Protein AF-A0A7X2MZM6-F1 (afdb_monomer_lite)

Secondary structure (DSSP, 8-state):
-TTTTTT-EEEEEEEESSS-HHHHHHHHHHHHHHTT-EEEEEEEEE--SS--HHHHHHHHHHHHHHHHHHHHHHHTT---THHHHHHHHIIIIIIHHHHHHTTTT-HHHHHHHHTT-

Foldseek 3Di:
DQAQQALPEDEAEFEEADDCLVVVQVVVVVSCLRNNYHYLYYHRYHDYPDDDPVNVVVSVVVVVVSVVSSVCCVVVVDDPPVSVVSSCCCVVVNVVVVCVVVCVVNVVVVVVVVVVD

pLDDT: mean 87.57, std 8.3, range [53.53, 97.19]

Structure (mmCIF, N/CA/C/O backbone):
data_AF-A0A7X2MZM6-F1
#
_entry.id   AF-A0A7X2MZM6-F1
#
loop_
_atom_site.group_PDB
_atom_site.id
_atom_site.type_symbol
_atom_site.label_atom_id
_atom_site.label_alt_id
_atom_site.label_comp_id
_atom_site.label_asym_id
_atom_site.label_entity_id
_atom_site.label_seq_id
_atom_site.pdbx_PDB_ins_code
_atom_site.Cartn_x
_atom_site.Cartn_y
_atom_site.Cartn_z
_atom_site.occupancy
_atom_site.B_iso_or_equiv
_atom_site.auth_seq_id
_atom_site.auth_comp_id
_atom_site.auth_asym_id
_atom_site.auth_atom_id
_atom_site.pdbx_PDB_model_num
ATOM 1 N N . MET A 1 1 ? -9.364 -10.502 -12.478 1.00 55.59 1 MET A N 1
ATOM 2 C CA . MET A 1 1 ? -8.192 -10.369 -11.585 1.00 55.59 1 MET A CA 1
ATOM 3 C C . MET A 1 1 ? -7.805 -8.923 -11.264 1.00 55.59 1 MET A C 1
ATOM 5 O O . MET A 1 1 ? -7.267 -8.690 -10.197 1.00 55.59 1 MET A O 1
ATOM 9 N N . GLU A 1 2 ? -8.112 -7.924 -12.091 1.00 60.94 2 GLU A N 1
ATOM 10 C CA . GLU A 1 2 ? -7.493 -6.590 -11.940 1.00 60.94 2 GLU A CA 1
ATOM 11 C C . GLU A 1 2 ? -8.056 -5.681 -10.834 1.00 60.94 2 GLU A C 1
ATOM 13 O O . GLU A 1 2 ? -7.590 -4.566 -10.681 1.00 60.94 2 GLU A O 1
ATOM 18 N N . GLN A 1 3 ? -9.025 -6.125 -10.027 1.00 76.56 3 GLN A N 1
ATOM 19 C CA . GLN A 1 3 ? -9.553 -5.335 -8.901 1.00 76.56 3 GLN A CA 1
ATOM 20 C C . GLN A 1 3 ? -9.770 -6.169 -7.625 1.00 76.56 3 GLN A C 1
ATOM 22 O O . GLN A 1 3 ? -10.775 -6.020 -6.930 1.00 76.56 3 GLN A O 1
ATOM 27 N N . LEU A 1 4 ? -8.852 -7.094 -7.318 1.00 85.81 4 LEU A N 1
ATOM 28 C CA . LEU A 1 4 ? -8.961 -7.987 -6.149 1.00 85.81 4 LEU A CA 1
ATOM 29 C C . LEU A 1 4 ? -8.987 -7.251 -4.798 1.00 85.81 4 LEU A C 1
ATOM 31 O O . LEU A 1 4 ? -9.486 -7.792 -3.809 1.00 85.81 4 LEU A O 1
ATOM 35 N N . LEU A 1 5 ? -8.474 -6.022 -4.750 1.00 90.81 5 LEU A N 1
ATOM 36 C CA . LEU A 1 5 ? -8.433 -5.195 -3.547 1.00 90.81 5 LEU A CA 1
ATOM 37 C C . LEU A 1 5 ? -9.513 -4.108 -3.538 1.00 90.81 5 LEU A C 1
ATOM 39 O O . LEU A 1 5 ? -9.462 -3.218 -2.693 1.00 90.81 5 LEU A O 1
ATOM 43 N N . ARG A 1 6 ? -10.507 -4.166 -4.437 1.00 87.94 6 ARG A N 1
ATOM 44 C CA . ARG A 1 6 ? -11.583 -3.168 -4.490 1.00 87.94 6 ARG A CA 1
ATOM 45 C C . ARG A 1 6 ? -12.254 -2.997 -3.128 1.00 87.94 6 ARG A C 1
ATOM 47 O O . ARG A 1 6 ? -12.827 -3.938 -2.589 1.00 87.94 6 ARG A O 1
ATOM 54 N N . GLY A 1 7 ? -12.199 -1.775 -2.600 1.00 86.75 7 GLY A N 1
ATOM 55 C CA . GLY A 1 7 ? -12.813 -1.417 -1.317 1.00 86.75 7 GLY A CA 1
ATOM 56 C C . GLY A 1 7 ? -12.052 -1.904 -0.080 1.00 86.75 7 GLY A C 1
ATOM 57 O O . GLY A 1 7 ? -12.493 -1.633 1.033 1.00 86.75 7 GLY A O 1
ATOM 58 N N . LYS A 1 8 ? -10.914 -2.589 -0.249 1.00 93.19 8 LYS A N 1
ATOM 59 C CA . LYS A 1 8 ? -10.032 -2.975 0.857 1.00 93.19 8 LYS A CA 1
ATOM 60 C C . LYS A 1 8 ? -9.075 -1.833 1.174 1.00 93.19 8 LYS A C 1
ATOM 62 O O . LYS A 1 8 ? -8.536 -1.213 0.259 1.00 93.19 8 LYS A O 1
ATOM 67 N N . TYR A 1 9 ? -8.848 -1.580 2.457 1.00 95.69 9 TYR A N 1
ATOM 68 C CA . TYR A 1 9 ? -7.879 -0.590 2.916 1.00 95.69 9 TYR A CA 1
ATOM 69 C C . TYR A 1 9 ? -6.471 -1.188 2.941 1.00 95.69 9 TYR A C 1
ATOM 71 O O . TYR A 1 9 ? -6.301 -2.367 3.251 1.00 95.69 9 TYR A O 1
ATOM 79 N N . ALA A 1 10 ? -5.465 -0.386 2.602 1.00 96.12 10 ALA A N 1
ATOM 80 C CA . ALA A 1 10 ? -4.077 -0.819 2.531 1.00 96.12 10 ALA A CA 1
ATOM 81 C C . ALA A 1 10 ? -3.110 0.264 3.024 1.00 96.12 10 ALA A C 1
ATOM 83 O O . ALA A 1 10 ? -3.325 1.460 2.816 1.00 96.12 10 ALA A O 1
ATOM 84 N N . ILE A 1 11 ? -2.000 -0.171 3.616 1.00 96.75 11 ILE A N 1
ATOM 85 C CA . ILE A 1 11 ? -0.798 0.640 3.824 1.00 96.75 11 ILE A CA 1
ATOM 86 C C . ILE A 1 11 ? 0.309 0.031 2.969 1.00 96.75 11 ILE A C 1
ATOM 88 O O . ILE A 1 11 ? 0.492 -1.184 2.957 1.00 96.75 11 ILE A O 1
ATOM 92 N N . SER A 1 12 ? 1.072 0.870 2.275 1.00 96.44 12 SER A N 1
ATOM 93 C CA . SER A 1 12 ? 2.291 0.437 1.590 1.00 96.44 12 SER A CA 1
ATOM 94 C C . SER A 1 12 ? 3.506 0.647 2.494 1.00 96.44 12 SER A C 1
ATOM 96 O O . SER A 1 12 ? 3.681 1.750 3.020 1.00 96.44 12 SER A O 1
ATOM 98 N N . VAL A 1 13 ? 4.387 -0.340 2.611 1.00 96.00 13 VAL A N 1
ATOM 99 C CA . VAL A 1 13 ? 5.642 -0.209 3.363 1.00 96.00 13 VAL A CA 1
ATOM 100 C C . VAL A 1 13 ? 6.810 -0.478 2.423 1.00 96.00 13 VAL A C 1
ATOM 102 O O . VAL A 1 13 ? 6.841 -1.506 1.756 1.00 96.00 13 VAL A O 1
ATOM 105 N N . ALA A 1 14 ? 7.757 0.455 2.360 1.00 94.69 14 ALA A N 1
ATOM 106 C CA . ALA A 1 14 ? 8.984 0.329 1.587 1.00 94.69 14 ALA A CA 1
ATOM 107 C C . ALA A 1 14 ? 10.187 0.575 2.499 1.00 94.69 14 ALA A C 1
ATOM 109 O O . ALA A 1 14 ? 10.389 1.685 2.999 1.00 94.69 14 ALA A O 1
ATOM 110 N N . THR A 1 15 ? 10.986 -0.465 2.709 1.00 93.00 15 THR A N 1
ATOM 111 C CA . THR A 1 15 ? 12.282 -0.374 3.380 1.00 93.00 15 THR A CA 1
ATOM 112 C C . THR A 1 15 ? 13.395 -0.366 2.338 1.00 93.00 15 THR A C 1
ATOM 114 O O . THR A 1 15 ? 13.270 -0.975 1.277 1.00 93.00 15 THR A O 1
ATOM 117 N N . TYR A 1 16 ? 14.468 0.373 2.599 1.00 91.00 16 TYR A N 1
ATOM 118 C CA . TYR A 1 16 ? 15.600 0.471 1.678 1.00 91.00 16 TYR A CA 1
ATOM 119 C C . TYR A 1 16 ? 16.878 0.829 2.430 1.00 91.0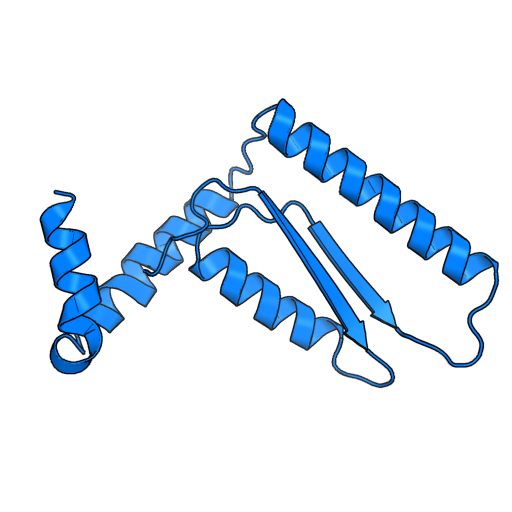0 16 TYR A C 1
ATOM 121 O O . TYR A 1 16 ? 16.822 1.482 3.466 1.00 91.00 16 TYR A O 1
ATOM 129 N N . GLU A 1 17 ? 18.032 0.427 1.910 1.00 86.06 17 GLU A N 1
ATOM 130 C CA . GLU A 1 17 ? 19.330 0.710 2.543 1.00 86.06 17 GLU A CA 1
ATOM 131 C C . GLU A 1 17 ? 19.971 1.972 1.939 1.00 86.06 17 GLU A C 1
ATOM 133 O O . GLU A 1 17 ? 20.349 2.917 2.642 1.00 86.06 17 GLU A O 1
ATOM 138 N N . ASN A 1 18 ? 19.976 2.045 0.605 1.00 83.25 18 ASN A N 1
ATOM 139 C CA . ASN A 1 18 ? 20.664 3.091 -0.150 1.00 83.25 18 ASN A CA 1
ATOM 140 C C . ASN A 1 18 ? 19.689 4.116 -0.748 1.00 83.25 18 ASN A C 1
ATOM 142 O O . ASN A 1 18 ? 19.184 4.987 -0.036 1.00 83.25 18 ASN A O 1
ATOM 146 N N . HIS A 1 19 ? 19.416 4.026 -2.051 1.00 84.56 19 HIS A N 1
ATOM 147 C CA . HIS A 1 19 ? 18.514 4.915 -2.782 1.00 84.56 19 HIS A CA 1
ATOM 148 C C . HIS A 1 19 ? 17.258 4.169 -3.268 1.00 84.56 19 HIS A C 1
ATOM 150 O O . HIS A 1 19 ? 17.166 2.951 -3.156 1.00 84.56 19 HIS A O 1
ATOM 156 N N . GLY A 1 20 ? 16.268 4.903 -3.785 1.00 87.56 20 GLY A N 1
ATOM 157 C CA . GLY A 1 20 ? 15.112 4.319 -4.473 1.00 87.56 20 GLY A CA 1
ATOM 158 C C . GLY A 1 20 ? 13.896 3.998 -3.601 1.00 87.56 20 GLY A C 1
ATOM 159 O O . GLY A 1 20 ? 12.839 3.697 -4.145 1.00 87.56 20 GLY A O 1
ATOM 160 N N . GLY A 1 21 ? 13.960 4.147 -2.272 1.00 91.12 21 GLY A N 1
ATOM 161 C CA . GLY A 1 21 ? 12.820 3.842 -1.389 1.00 91.12 21 GLY A CA 1
ATOM 162 C C . GLY A 1 21 ? 11.518 4.564 -1.760 1.00 91.12 21 GLY A C 1
ATOM 163 O O . GLY A 1 21 ? 10.433 3.983 -1.709 1.00 91.12 21 GLY A O 1
ATOM 164 N N . ARG A 1 22 ? 11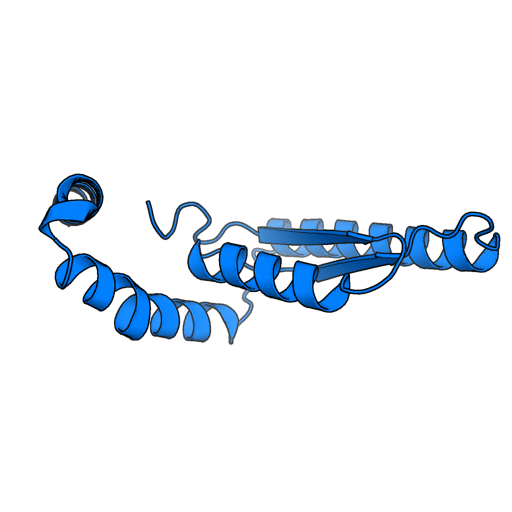.617 5.825 -2.205 1.00 92.19 22 ARG A N 1
ATOM 165 C CA . ARG A 1 22 ? 10.459 6.602 -2.672 1.00 92.19 22 ARG A CA 1
ATOM 166 C C . ARG A 1 22 ? 9.896 6.067 -3.989 1.00 92.19 22 ARG A C 1
ATOM 168 O O . ARG A 1 22 ? 8.677 6.044 -4.142 1.00 92.19 22 ARG A O 1
ATOM 175 N N . ASP A 1 23 ? 10.739 5.647 -4.923 1.00 94.12 23 ASP A N 1
ATOM 176 C CA . ASP A 1 23 ? 10.278 5.133 -6.214 1.00 94.12 23 ASP A CA 1
ATOM 177 C C . ASP A 1 23 ? 9.691 3.728 -6.080 1.00 94.12 23 ASP A C 1
ATOM 179 O O . ASP A 1 23 ? 8.608 3.477 -6.610 1.00 94.12 23 ASP A O 1
ATOM 183 N N . SER A 1 24 ? 10.284 2.874 -5.242 1.00 93.81 24 SER A N 1
ATOM 184 C CA . SER A 1 24 ? 9.695 1.591 -4.845 1.00 93.81 24 SER A CA 1
ATOM 185 C C . SER A 1 24 ? 8.308 1.777 -4.228 1.00 93.81 24 SER A C 1
ATOM 187 O O . SER A 1 24 ? 7.347 1.125 -4.637 1.00 93.81 24 SER A O 1
ATOM 189 N N . ALA A 1 25 ? 8.156 2.733 -3.304 1.00 95.69 25 ALA A N 1
ATOM 190 C CA . ALA A 1 25 ? 6.857 3.046 -2.713 1.00 95.69 25 ALA A CA 1
ATOM 191 C C . ALA A 1 25 ? 5.845 3.576 -3.742 1.00 95.69 25 ALA A C 1
ATOM 193 O O . ALA A 1 25 ? 4.666 3.228 -3.679 1.00 95.69 25 ALA A O 1
ATOM 194 N N . LYS A 1 26 ? 6.276 4.383 -4.723 1.00 95.06 26 LYS A N 1
ATOM 195 C CA . LYS A 1 26 ? 5.401 4.830 -5.821 1.00 95.06 26 LYS A CA 1
ATOM 196 C C . LYS A 1 26 ? 4.922 3.656 -6.672 1.00 95.06 26 LYS A C 1
ATOM 198 O O . LYS A 1 26 ? 3.737 3.609 -6.998 1.00 95.06 26 LYS A O 1
ATOM 203 N N . ILE A 1 27 ? 5.815 2.735 -7.038 1.00 95.12 27 ILE A N 1
ATOM 204 C CA . ILE A 1 27 ? 5.465 1.543 -7.822 1.00 95.12 27 ILE A CA 1
ATOM 205 C C . ILE A 1 27 ? 4.473 0.685 -7.034 1.00 95.12 27 ILE A C 1
ATOM 207 O O . ILE A 1 27 ? 3.415 0.340 -7.558 1.00 95.12 27 ILE A O 1
ATOM 211 N N . LEU A 1 28 ? 4.742 0.437 -5.752 1.00 95.69 28 LEU A N 1
ATOM 212 C CA . LEU A 1 28 ? 3.840 -0.315 -4.882 1.00 95.69 28 LEU A CA 1
ATOM 213 C C . LEU A 1 28 ? 2.460 0.354 -4.767 1.00 95.69 28 LEU A C 1
ATOM 215 O O . LEU A 1 28 ? 1.432 -0.299 -4.932 1.00 95.69 28 LEU A O 1
ATOM 219 N N . ASN A 1 29 ? 2.418 1.675 -4.586 1.00 95.25 29 ASN A N 1
ATOM 220 C CA . ASN A 1 29 ? 1.168 2.434 -4.560 1.00 95.25 29 ASN A CA 1
ATOM 221 C C . ASN A 1 29 ? 0.409 2.378 -5.891 1.00 95.25 29 ASN A C 1
ATOM 223 O O . ASN A 1 29 ? -0.825 2.371 -5.892 1.00 95.25 29 ASN A O 1
ATOM 227 N N . ARG A 1 30 ? 1.115 2.337 -7.029 1.00 92.31 30 ARG A N 1
ATOM 228 C CA . ARG A 1 30 ? 0.489 2.116 -8.339 1.00 92.31 30 ARG A CA 1
ATOM 229 C C . ARG A 1 30 ? -0.137 0.730 -8.399 1.00 92.31 30 ARG A C 1
ATOM 231 O O . ARG A 1 30 ? -1.314 0.654 -8.721 1.00 92.31 30 ARG A O 1
ATOM 238 N N . LEU A 1 31 ? 0.577 -0.327 -8.009 1.00 92.06 31 LEU A N 1
ATOM 239 C CA . LEU A 1 31 ? 0.044 -1.697 -7.985 1.00 92.06 31 LEU A CA 1
ATOM 240 C C . LEU A 1 31 ? -1.201 -1.824 -7.094 1.00 92.06 31 LEU A C 1
ATOM 242 O O . LEU A 1 31 ? -2.212 -2.390 -7.517 1.00 92.06 31 LEU A O 1
ATOM 246 N N . LEU A 1 32 ? -1.166 -1.232 -5.896 1.00 93.50 32 LEU A N 1
ATOM 247 C CA . LEU A 1 32 ? -2.312 -1.179 -4.984 1.00 93.50 32 LEU A CA 1
ATOM 248 C C . LEU A 1 32 ? -3.501 -0.432 -5.605 1.00 93.50 32 LEU A C 1
ATOM 250 O O . LEU A 1 32 ? -4.623 -0.938 -5.585 1.00 93.50 32 LEU A O 1
ATOM 254 N N . SER A 1 33 ? -3.250 0.732 -6.215 1.00 90.38 33 SER A N 1
ATOM 255 C CA . SER A 1 33 ? -4.287 1.522 -6.897 1.00 90.38 33 SER A CA 1
ATOM 256 C C . SER A 1 33 ? -4.880 0.770 -8.093 1.00 90.38 33 SER A C 1
ATOM 258 O O . SER A 1 33 ? -6.093 0.769 -8.284 1.00 90.38 33 SER A O 1
ATOM 260 N N . HIS A 1 34 ? -4.039 0.120 -8.905 1.00 88.75 34 HIS A N 1
ATOM 261 C CA . HIS A 1 34 ? -4.474 -0.681 -10.050 1.00 88.75 34 HIS A CA 1
ATOM 262 C C . HIS A 1 34 ? -5.355 -1.841 -9.596 1.00 88.75 34 HIS A C 1
ATOM 264 O O . HIS A 1 34 ? -6.400 -2.061 -10.193 1.00 88.75 34 HIS A O 1
ATOM 270 N N . SER A 1 35 ? -5.008 -2.471 -8.471 1.00 89.19 35 SER A N 1
ATOM 271 C CA . SER A 1 35 ? -5.788 -3.539 -7.836 1.00 89.19 35 SER A CA 1
ATOM 272 C C . SER A 1 35 ? -7.063 -3.053 -7.123 1.00 89.19 35 SER A C 1
ATOM 274 O O . SER A 1 35 ? -7.822 -3.878 -6.609 1.00 89.19 35 SER A O 1
ATOM 276 N N . GLY A 1 36 ? -7.318 -1.740 -7.069 1.00 88.88 36 GLY A N 1
ATOM 277 C CA . GLY A 1 36 ? -8.517 -1.131 -6.482 1.00 88.88 36 GLY A CA 1
ATOM 278 C C . GLY A 1 36 ? -8.466 -0.859 -4.972 1.00 88.88 36 GLY A C 1
ATOM 279 O O . GLY A 1 36 ? -9.510 -0.552 -4.389 1.00 88.88 36 GLY A O 1
ATOM 280 N N . ALA A 1 37 ? -7.295 -0.970 -4.340 1.00 93.88 37 ALA A N 1
ATOM 281 C CA . ALA A 1 37 ? -7.126 -0.752 -2.904 1.00 93.88 37 ALA A CA 1
ATOM 282 C C . ALA A 1 37 ? -7.292 0.722 -2.513 1.00 93.88 37 ALA A C 1
ATOM 284 O O . ALA A 1 37 ? -6.817 1.618 -3.205 1.00 93.88 37 ALA A O 1
ATOM 285 N N . ILE A 1 38 ? -7.900 0.974 -1.356 1.00 94.81 38 ILE A N 1
ATOM 286 C CA . ILE A 1 38 ? -7.944 2.290 -0.719 1.00 94.81 38 ILE A CA 1
ATOM 287 C C . ILE A 1 38 ? -6.666 2.453 0.107 1.00 94.81 38 ILE A C 1
ATOM 289 O O . ILE A 1 38 ? -6.494 1.812 1.139 1.00 94.81 38 ILE A O 1
ATOM 293 N N . ILE A 1 39 ? -5.750 3.304 -0.340 1.00 95.44 39 ILE A N 1
ATOM 294 C CA . ILE A 1 39 ? -4.463 3.506 0.330 1.00 95.44 39 ILE A CA 1
ATOM 295 C C . ILE A 1 39 ? -4.654 4.487 1.492 1.00 95.44 39 ILE A C 1
ATOM 297 O O . ILE A 1 39 ? -4.890 5.678 1.275 1.00 95.44 39 ILE A O 1
ATOM 301 N N . SER A 1 40 ? -4.540 3.988 2.721 1.00 94.69 40 SER A N 1
ATOM 302 C CA . SER A 1 40 ? -4.643 4.765 3.965 1.00 94.69 40 SER A CA 1
ATOM 303 C C . SER A 1 40 ? -3.334 5.471 4.324 1.00 94.69 40 SER A C 1
ATOM 305 O O . SER A 1 40 ? -3.348 6.501 5.006 1.00 94.69 40 SER A O 1
ATOM 307 N N . GLY A 1 41 ? -2.197 4.981 3.829 1.00 95.12 41 GLY A N 1
ATOM 308 C CA . GLY A 1 41 ? -0.906 5.634 4.011 1.00 95.12 41 GLY A CA 1
ATOM 309 C C . GLY A 1 41 ? 0.270 4.864 3.426 1.00 95.12 41 GLY A C 1
ATOM 310 O O . GLY A 1 41 ? 0.125 3.760 2.901 1.00 95.12 41 GLY A O 1
ATOM 311 N N . THR A 1 42 ? 1.450 5.469 3.538 1.00 96.81 42 THR A N 1
ATOM 312 C CA . THR A 1 42 ? 2.702 4.930 3.013 1.00 96.81 42 THR A CA 1
ATOM 313 C C . THR A 1 42 ? 3.822 5.153 4.020 1.00 96.81 42 THR A C 1
ATOM 315 O O . THR A 1 42 ? 4.011 6.271 4.497 1.00 96.81 42 THR A O 1
ATOM 318 N N . ILE A 1 43 ? 4.578 4.097 4.308 1.00 95.88 43 ILE A N 1
ATOM 319 C CA . ILE A 1 43 ? 5.778 4.127 5.141 1.00 95.88 43 ILE A CA 1
ATOM 320 C C . ILE A 1 43 ? 6.981 3.928 4.232 1.00 95.88 43 ILE A C 1
ATOM 322 O O . ILE A 1 43 ? 7.043 2.957 3.482 1.00 95.88 43 ILE A O 1
ATOM 326 N N . ILE A 1 44 ? 7.932 4.854 4.303 1.00 94.06 44 ILE A N 1
ATOM 327 C CA . ILE A 1 44 ? 9.211 4.769 3.599 1.00 94.06 44 ILE A CA 1
ATOM 328 C C . ILE A 1 44 ? 10.289 4.862 4.668 1.00 94.06 44 ILE A C 1
ATOM 330 O O . ILE A 1 44 ? 10.437 5.909 5.295 1.00 94.06 44 ILE A O 1
ATOM 334 N N . SER A 1 45 ? 10.998 3.762 4.905 1.00 91.38 45 SER A N 1
ATOM 335 C CA . SER A 1 45 ? 12.000 3.673 5.965 1.00 91.38 45 SER A CA 1
ATOM 336 C C . SER A 1 45 ? 13.367 3.339 5.392 1.00 91.38 45 SER A C 1
ATOM 338 O O . SER A 1 45 ? 13.540 2.319 4.722 1.00 91.38 45 SER A O 1
ATOM 340 N N . ARG A 1 46 ? 14.345 4.203 5.667 1.00 88.94 46 ARG A N 1
ATOM 341 C CA . ARG A 1 46 ? 15.740 3.924 5.345 1.00 88.94 46 ARG A CA 1
ATOM 342 C C . ARG A 1 46 ? 16.365 3.137 6.487 1.00 88.94 46 ARG A C 1
ATOM 344 O O . ARG A 1 46 ? 16.462 3.653 7.597 1.00 88.94 46 ARG A O 1
ATOM 351 N N . LYS A 1 47 ? 16.836 1.929 6.207 1.00 82.50 47 LYS A N 1
ATOM 352 C CA . LYS A 1 47 ? 17.646 1.150 7.138 1.00 82.50 47 LYS A CA 1
ATOM 353 C C . LYS A 1 47 ? 19.068 1.717 7.120 1.00 82.50 47 LYS A C 1
ATOM 355 O O . LYS A 1 47 ? 19.762 1.612 6.114 1.00 82.50 47 LYS A O 1
ATOM 360 N N . LYS A 1 48 ? 19.470 2.375 8.208 1.00 79.38 48 LYS A N 1
ATOM 361 C CA . LYS A 1 48 ? 20.849 2.833 8.446 1.00 79.38 48 LYS A CA 1
ATOM 362 C C . LYS A 1 48 ? 21.538 1.850 9.396 1.00 79.38 48 LYS A C 1
ATOM 364 O O . LYS A 1 48 ? 20.873 1.358 10.303 1.00 79.38 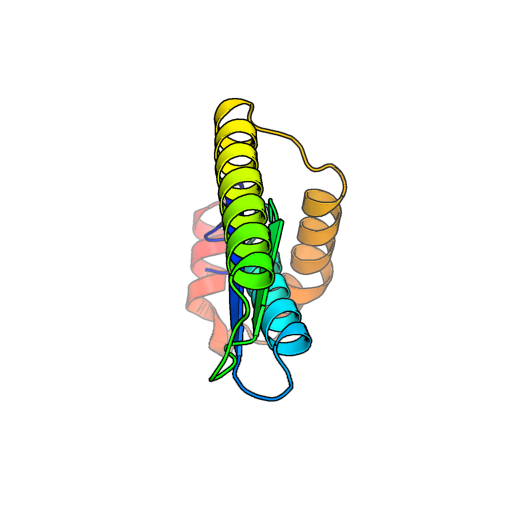48 LYS A O 1
ATOM 369 N N . SER A 1 49 ? 22.840 1.605 9.219 1.00 68.50 49 SER A N 1
ATOM 370 C CA . SER A 1 49 ? 23.622 0.783 10.164 1.00 68.50 49 SER A CA 1
ATOM 371 C C . SER A 1 49 ? 23.634 1.366 11.579 1.00 68.50 49 SER A C 1
ATOM 373 O O . SER A 1 49 ? 23.516 0.614 12.536 1.00 68.50 49 SER A O 1
ATOM 375 N N . GLU A 1 50 ? 23.678 2.695 11.713 1.00 69.56 50 GLU A N 1
ATOM 376 C CA . GLU A 1 50 ? 23.476 3.401 12.983 1.00 69.56 50 GLU A CA 1
ATOM 377 C C . GLU A 1 50 ? 22.305 4.375 12.846 1.00 69.56 50 GLU A C 1
ATOM 379 O O . GLU A 1 50 ? 22.421 5.492 12.341 1.00 69.56 50 GLU A O 1
ATOM 384 N N . SER A 1 51 ? 21.125 3.923 13.256 1.00 73.56 51 SER A N 1
ATOM 385 C CA . SER A 1 51 ? 19.957 4.784 13.443 1.00 73.56 51 SER A CA 1
ATOM 386 C C . SER A 1 51 ? 19.983 5.381 14.848 1.00 73.56 51 SER A C 1
ATOM 388 O O . SER A 1 51 ? 20.119 4.638 15.822 1.00 73.56 51 SER A O 1
ATOM 390 N N . SER A 1 52 ? 19.783 6.693 14.982 1.00 78.50 52 SER A N 1
ATOM 391 C CA . SER A 1 52 ? 19.657 7.300 16.313 1.00 78.50 52 SER A CA 1
ATOM 392 C C . SER A 1 52 ? 18.371 6.844 17.018 1.00 78.50 52 SER A C 1
ATOM 394 O O . SER A 1 52 ? 17.348 6.576 16.381 1.00 78.50 52 SER A O 1
ATOM 396 N N . SER A 1 53 ? 18.385 6.821 18.354 1.00 79.56 53 SER A N 1
ATOM 397 C CA . SER A 1 53 ? 17.196 6.530 19.174 1.00 79.56 53 SER A CA 1
ATOM 398 C C . SER A 1 53 ? 16.009 7.438 18.821 1.00 79.56 53 SER A C 1
ATOM 400 O O . SER A 1 53 ? 14.864 6.988 18.773 1.00 79.56 53 SER A O 1
ATOM 402 N N . LYS A 1 54 ? 16.286 8.703 18.482 1.00 84.81 54 LYS A N 1
ATOM 403 C CA . LYS A 1 54 ? 15.290 9.685 18.039 1.00 84.81 54 LYS A CA 1
ATOM 404 C C . LYS A 1 54 ? 14.665 9.325 16.688 1.00 84.81 54 LYS A C 1
ATOM 406 O O . LYS A 1 54 ? 13.450 9.451 16.543 1.00 84.81 54 LYS A O 1
ATOM 411 N N . GLU A 1 55 ? 15.458 8.877 15.713 1.00 82.81 55 GLU A N 1
ATOM 412 C CA . GLU A 1 55 ? 14.952 8.434 14.403 1.00 82.81 55 GLU A CA 1
ATOM 413 C C . GLU A 1 55 ? 14.042 7.207 14.546 1.00 82.81 55 GLU A C 1
ATOM 415 O O . GLU A 1 55 ? 12.943 7.182 13.989 1.00 82.81 55 GLU A O 1
ATOM 420 N N . ASN A 1 56 ? 14.447 6.240 15.371 1.00 84.88 56 ASN A N 1
ATOM 421 C CA . ASN A 1 56 ? 13.648 5.046 15.652 1.00 84.88 56 ASN A CA 1
ATOM 422 C C . ASN A 1 56 ? 12.344 5.378 16.383 1.00 84.88 56 ASN A C 1
ATOM 424 O O . ASN A 1 56 ? 11.286 4.857 16.026 1.00 84.88 56 ASN A O 1
ATOM 428 N N . TYR A 1 57 ? 12.388 6.296 17.351 1.00 89.31 57 TYR A N 1
ATOM 429 C CA . TYR A 1 57 ? 11.188 6.782 18.025 1.00 89.31 57 TYR A CA 1
ATOM 430 C C . TYR A 1 57 ? 10.215 7.460 17.048 1.00 89.31 57 TYR A C 1
ATOM 432 O O . TYR A 1 57 ? 9.017 7.176 17.069 1.00 89.31 57 TYR A O 1
ATOM 440 N N . GLN A 1 58 ? 10.712 8.316 16.148 1.00 89.69 58 GLN A N 1
ATOM 441 C CA . GLN A 1 58 ? 9.875 8.975 15.139 1.00 89.69 58 GLN A CA 1
ATOM 442 C C . GLN A 1 58 ? 9.258 7.978 14.155 1.00 89.69 58 GLN A C 1
ATOM 444 O O . GLN A 1 58 ? 8.069 8.080 13.847 1.00 89.69 58 GLN A O 1
ATOM 449 N N . LEU A 1 59 ? 10.038 7.001 13.686 1.00 91.38 59 LEU A N 1
ATOM 450 C CA . LEU A 1 59 ? 9.538 5.946 12.811 1.00 91.38 59 LEU A CA 1
ATOM 451 C C . LEU A 1 59 ? 8.452 5.122 13.510 1.00 91.38 59 LEU A C 1
ATOM 453 O O . LEU A 1 59 ? 7.374 4.942 12.946 1.00 91.38 59 LEU A O 1
ATOM 457 N N . SER A 1 60 ? 8.700 4.691 14.749 1.00 92.94 60 SER A N 1
ATOM 458 C CA . SER A 1 60 ? 7.729 3.949 15.556 1.00 92.94 60 SER A CA 1
ATOM 459 C C . SER A 1 60 ? 6.443 4.750 15.762 1.00 92.94 60 SER A C 1
ATOM 461 O O . SER A 1 60 ? 5.351 4.247 15.501 1.00 92.94 60 SER A O 1
ATOM 463 N N . LYS A 1 61 ? 6.545 6.033 16.125 1.00 95.06 61 LYS A N 1
ATOM 464 C CA . LYS A 1 61 ? 5.385 6.923 16.274 1.00 95.06 61 LYS A CA 1
ATOM 465 C C . LYS A 1 61 ? 4.579 7.044 14.976 1.00 95.06 61 LYS A C 1
ATOM 467 O O . LYS A 1 61 ? 3.349 7.038 15.012 1.00 95.06 61 LYS A O 1
ATOM 472 N N . ASN A 1 62 ? 5.254 7.129 13.830 1.00 94.31 62 ASN A N 1
ATOM 473 C CA . ASN A 1 62 ? 4.598 7.182 12.522 1.00 94.31 62 ASN A CA 1
ATOM 474 C C . ASN A 1 62 ? 3.910 5.859 12.159 1.00 94.31 62 ASN A C 1
ATOM 476 O O . ASN A 1 62 ? 2.810 5.893 11.608 1.00 94.31 62 ASN A O 1
ATOM 480 N N . ILE A 1 63 ? 4.526 4.717 12.484 1.00 95.56 63 ILE A N 1
ATOM 481 C CA . ILE A 1 63 ? 3.933 3.385 12.301 1.00 95.56 63 ILE A CA 1
ATOM 482 C C . ILE A 1 63 ? 2.641 3.273 13.111 1.00 95.56 63 ILE A C 1
ATOM 484 O O . ILE A 1 63 ? 1.604 2.972 12.527 1.00 95.56 63 ILE A O 1
ATOM 488 N N . HIS A 1 64 ? 2.681 3.585 14.411 1.00 96.94 64 HIS A N 1
ATOM 489 C CA . HIS A 1 64 ? 1.503 3.525 15.284 1.00 96.94 64 HIS A CA 1
ATOM 490 C C . HIS A 1 64 ? 0.384 4.429 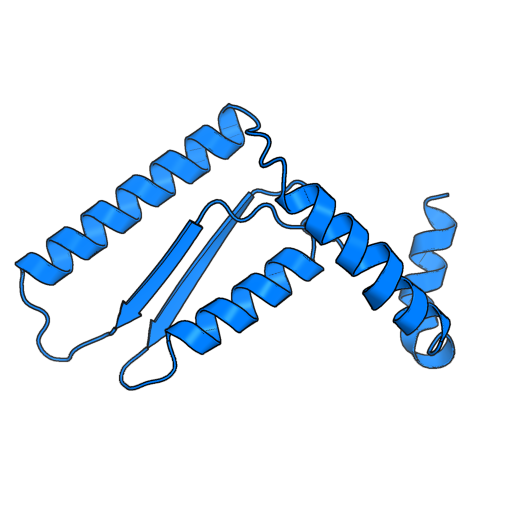14.766 1.00 96.94 64 HIS A C 1
ATOM 492 O O . HIS A 1 64 ? -0.720 3.962 14.515 1.00 96.94 64 HIS A O 1
ATOM 498 N N . LYS A 1 65 ? 0.700 5.692 14.451 1.00 96.69 65 LYS A N 1
ATOM 499 C CA . LYS A 1 65 ? -0.281 6.636 13.898 1.00 96.69 65 LYS A CA 1
ATOM 500 C C . LYS A 1 65 ? -0.936 6.124 12.610 1.00 96.69 65 LYS A C 1
ATOM 502 O O . LYS A 1 65 ? -2.118 6.371 12.380 1.00 96.69 65 LYS A O 1
ATOM 507 N N . LEU A 1 66 ? -0.175 5.468 11.732 1.00 96.38 66 LEU A N 1
ATOM 508 C CA . LEU A 1 66 ? -0.716 4.910 10.494 1.00 96.38 66 LEU A CA 1
ATOM 509 C C . LEU A 1 66 ? -1.529 3.639 10.730 1.00 96.38 66 LEU A C 1
ATOM 511 O O . LEU A 1 66 ? -2.541 3.467 10.057 1.00 96.38 66 LEU A O 1
ATOM 515 N N . ALA A 1 67 ? -1.122 2.789 11.671 1.00 96.75 67 ALA A N 1
ATOM 516 C CA . ALA A 1 67 ? -1.886 1.617 12.076 1.00 96.75 67 ALA A CA 1
ATOM 517 C C . ALA A 1 67 ? -3.242 2.025 12.672 1.00 96.75 67 ALA A C 1
ATOM 519 O O . ALA A 1 67 ? -4.273 1.541 12.207 1.00 96.75 67 ALA A O 1
ATOM 520 N N . ASP A 1 68 ? -3.252 2.995 13.589 1.00 97.19 68 ASP A N 1
ATOM 521 C CA . ASP A 1 68 ? -4.476 3.559 14.170 1.00 97.19 68 ASP A CA 1
ATOM 522 C C . ASP A 1 68 ? -5.365 4.164 13.084 1.00 97.19 68 ASP A C 1
ATOM 524 O O . ASP A 1 68 ? -6.566 3.911 13.022 1.00 97.19 68 ASP A O 1
ATOM 528 N N . LYS A 1 69 ? -4.766 4.922 12.157 1.00 95.50 69 LYS A N 1
ATOM 529 C CA . LYS A 1 69 ? -5.491 5.487 11.019 1.00 95.50 69 LYS A CA 1
ATOM 530 C C . LYS A 1 69 ? -6.107 4.402 10.137 1.00 95.50 69 LYS A C 1
ATOM 532 O O . LYS A 1 69 ? -7.245 4.557 9.713 1.00 95.50 69 LYS A O 1
ATOM 537 N N . LEU A 1 70 ? -5.374 3.335 9.826 1.00 96.38 70 LEU A N 1
ATOM 538 C CA . LEU A 1 70 ? -5.898 2.217 9.040 1.00 96.38 70 LEU A CA 1
ATOM 539 C C . LEU A 1 70 ? -7.067 1.551 9.763 1.00 96.38 70 LEU A C 1
ATOM 541 O O . LEU A 1 70 ? -8.087 1.282 9.135 1.00 96.38 70 LEU A O 1
ATOM 545 N N . TYR A 1 71 ? -6.932 1.319 11.067 1.00 97.06 71 TYR A N 1
ATOM 546 C CA . TYR A 1 71 ? -7.996 0.755 11.885 1.00 97.06 71 TYR A CA 1
ATOM 547 C C . TYR A 1 71 ? -9.254 1.633 11.859 1.00 97.06 71 TYR A C 1
ATOM 549 O O . TYR A 1 71 ? -10.334 1.141 11.537 1.00 97.06 71 TYR A O 1
ATOM 557 N N . GLU A 1 72 ? -9.118 2.937 12.102 1.00 95.94 72 GLU A N 1
ATOM 558 C CA . GLU A 1 72 ? -10.241 3.879 12.062 1.00 95.94 72 GLU A CA 1
ATOM 559 C C . GLU A 1 72 ? -10.831 4.032 10.653 1.00 95.94 72 GLU A C 1
ATOM 561 O O . GLU A 1 72 ? -12.048 4.129 10.495 1.00 95.94 72 GLU A O 1
ATOM 566 N N . ASP A 1 73 ? -10.005 3.987 9.605 1.00 95.12 73 ASP A N 1
ATOM 567 C CA . ASP A 1 73 ? -10.477 4.003 8.221 1.00 95.12 73 ASP A CA 1
ATOM 568 C C . ASP A 1 73 ? -11.324 2.761 7.899 1.00 95.12 73 ASP A C 1
ATOM 570 O O . ASP A 1 73 ? -12.371 2.891 7.258 1.00 95.12 73 ASP A O 1
ATOM 574 N N . ILE A 1 74 ? -10.899 1.577 8.360 1.00 95.00 74 ILE A N 1
ATOM 575 C CA . ILE A 1 74 ? -11.636 0.315 8.208 1.00 95.00 74 ILE A CA 1
ATOM 576 C C . ILE A 1 74 ? -12.938 0.365 9.013 1.00 95.00 74 ILE A C 1
ATOM 578 O O . ILE A 1 74 ? -14.014 0.127 8.460 1.00 95.00 74 ILE A O 1
ATOM 582 N N . LYS A 1 75 ? -12.850 0.701 10.305 1.00 96.06 75 LYS A N 1
ATOM 583 C CA . LYS A 1 75 ? -13.981 0.752 11.241 1.00 96.06 75 LYS A CA 1
ATOM 584 C C . LYS A 1 75 ? -15.032 1.768 10.798 1.00 96.06 75 LYS A C 1
ATOM 586 O O . LYS A 1 75 ? -16.214 1.444 10.717 1.00 96.06 75 LYS A O 1
ATOM 591 N N . GLY A 1 76 ? -14.599 2.982 10.465 1.00 93.38 76 GLY A N 1
ATOM 592 C CA . GLY A 1 76 ? -15.455 4.077 10.015 1.00 93.38 76 GLY A CA 1
ATOM 593 C C . GLY A 1 76 ? -15.850 4.002 8.539 1.00 93.38 76 GLY A C 1
ATOM 594 O O . GLY A 1 76 ? -16.567 4.883 8.065 1.00 93.38 76 GLY A O 1
ATOM 595 N N . LYS A 1 77 ? -15.375 2.992 7.792 1.00 90.12 77 LYS A N 1
ATOM 596 C CA . LYS A 1 77 ? -15.555 2.868 6.334 1.00 90.12 77 LYS A CA 1
ATOM 597 C C . LYS A 1 77 ? -15.252 4.187 5.616 1.00 90.12 77 LYS A C 1
ATOM 599 O O . LYS A 1 77 ? -16.034 4.667 4.785 1.00 90.12 77 LYS A O 1
ATOM 604 N N . ARG A 1 78 ? -14.121 4.810 5.969 1.00 89.56 78 ARG A N 1
ATOM 605 C CA . ARG A 1 78 ? -13.761 6.152 5.503 1.00 89.56 78 ARG A CA 1
ATOM 606 C C . ARG A 1 78 ? -13.772 6.220 3.981 1.00 89.56 78 ARG A C 1
ATOM 608 O O . ARG A 1 78 ? -13.137 5.415 3.296 1.00 89.56 78 ARG A O 1
ATOM 615 N N . LYS A 1 79 ? -14.451 7.238 3.454 1.00 85.38 79 LYS A N 1
ATOM 616 C CA . LYS A 1 79 ? -14.537 7.504 2.017 1.00 85.38 79 LYS A CA 1
ATOM 617 C C . LYS A 1 79 ? -13.436 8.472 1.594 1.00 85.38 79 LYS A C 1
ATOM 619 O O . LYS A 1 79 ? -13.463 9.652 1.928 1.00 85.38 79 LYS A O 1
ATOM 624 N N . TYR A 1 80 ? -12.474 7.977 0.825 1.00 85.00 80 TYR A N 1
ATOM 625 C CA . TYR A 1 80 ? -11.432 8.796 0.207 1.00 85.00 80 TYR A CA 1
ATOM 626 C C . TYR A 1 80 ? -11.875 9.267 -1.175 1.00 85.00 80 TYR A C 1
ATOM 628 O O . TYR A 1 80 ? -11.582 8.595 -2.147 1.00 85.00 80 TYR A O 1
ATOM 636 N N . ILE A 1 81 ? -12.559 10.405 -1.284 1.00 81.62 81 ILE A N 1
ATOM 637 C CA . ILE A 1 81 ? -13.313 10.822 -2.488 1.00 81.62 81 ILE A CA 1
ATOM 638 C C . ILE A 1 81 ? -12.491 10.786 -3.797 1.00 81.62 81 ILE A C 1
ATOM 640 O O . ILE A 1 81 ? -13.002 10.364 -4.833 1.00 81.62 81 ILE A O 1
ATOM 644 N N . PHE A 1 82 ? -11.201 11.135 -3.763 1.00 85.25 82 PHE A N 1
ATOM 645 C CA . PHE A 1 82 ? -10.350 11.151 -4.962 1.00 85.25 82 PHE A CA 1
ATOM 646 C C . PHE A 1 82 ? -9.849 9.768 -5.414 1.00 85.25 82 PHE A C 1
ATOM 648 O O . PHE A 1 82 ? -9.551 9.578 -6.594 1.00 85.25 82 PHE A O 1
ATOM 655 N N . GLN A 1 83 ? -9.758 8.783 -4.513 1.00 87.62 83 GLN A N 1
ATOM 656 C CA . GLN A 1 83 ? -9.241 7.454 -4.865 1.00 87.62 83 GLN A CA 1
ATOM 657 C C . GLN A 1 83 ? -10.198 6.663 -5.780 1.00 87.62 83 GLN A C 1
ATOM 659 O O . GLN A 1 83 ? -9.731 6.130 -6.783 1.00 87.62 83 GLN A O 1
ATOM 664 N N . PRO A 1 84 ? -11.527 6.636 -5.547 1.00 81.25 84 PRO A N 1
ATOM 665 C CA . PRO A 1 84 ? -12.500 6.069 -6.474 1.00 81.25 84 PRO A CA 1
ATOM 666 C C . PRO A 1 84 ? -12.459 6.700 -7.863 1.00 81.25 84 PRO A C 1
ATOM 668 O O . PRO A 1 84 ? -12.533 5.969 -8.844 1.00 81.25 84 PRO A O 1
ATOM 671 N N . ILE A 1 85 ? -12.294 8.025 -7.961 1.00 84.62 85 ILE A N 1
ATOM 672 C CA . I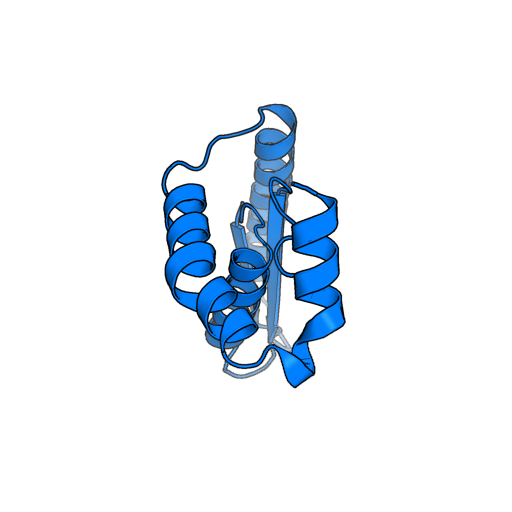LE A 1 85 ? -12.180 8.721 -9.254 1.00 84.62 85 ILE A CA 1
ATOM 673 C C . ILE A 1 85 ? -10.936 8.222 -9.997 1.00 84.62 85 ILE A C 1
ATOM 675 O O . ILE A 1 85 ? -11.017 7.803 -11.151 1.00 84.62 85 ILE A O 1
ATOM 679 N N . LYS A 1 86 ? -9.792 8.173 -9.306 1.00 84.50 86 LYS A N 1
ATOM 680 C CA . LYS A 1 86 ? -8.549 7.619 -9.852 1.00 84.50 86 LYS A CA 1
ATOM 681 C C . LYS A 1 86 ? -8.724 6.162 -10.295 1.00 84.50 86 LYS A C 1
ATOM 683 O O . LYS A 1 86 ? -8.299 5.809 -11.391 1.00 84.50 86 LYS A O 1
ATOM 688 N N . HIS A 1 87 ? -9.361 5.320 -9.480 1.00 83.81 87 HIS A N 1
ATOM 689 C CA . HIS A 1 87 ? -9.618 3.916 -9.817 1.00 83.81 87 HIS A CA 1
ATOM 690 C C . HIS A 1 87 ? -10.535 3.773 -11.028 1.00 83.81 87 HIS A C 1
ATOM 692 O O . HIS A 1 87 ? -10.307 2.901 -11.865 1.00 83.81 87 HIS A O 1
ATOM 698 N N . PHE A 1 88 ? -11.545 4.634 -11.143 1.00 83.56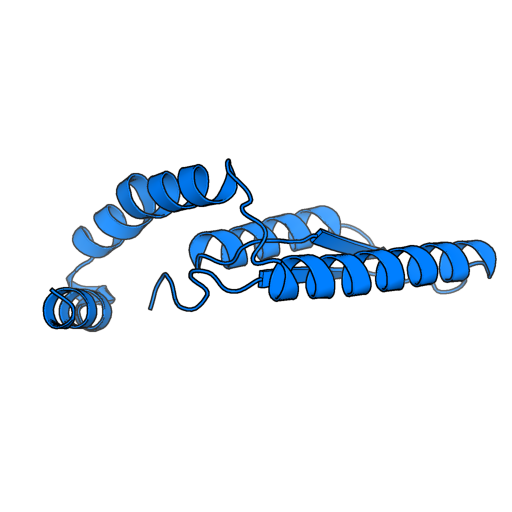 88 PHE A N 1
ATOM 699 C CA . PHE A 1 88 ? -12.438 4.652 -12.291 1.00 83.56 88 PHE A CA 1
ATOM 700 C C . PHE A 1 88 ? -11.670 4.961 -13.577 1.00 83.56 88 PHE A C 1
ATOM 702 O O . PHE A 1 88 ? -11.782 4.200 -14.534 1.00 83.56 88 PHE A O 1
ATOM 709 N N . ILE A 1 89 ? -10.837 6.006 -13.574 1.00 84.75 89 ILE A N 1
ATOM 710 C CA . ILE A 1 89 ? -10.002 6.391 -14.722 1.00 84.75 89 ILE A CA 1
ATOM 711 C C . ILE A 1 89 ? -9.035 5.261 -15.090 1.00 84.75 89 ILE A C 1
ATOM 713 O O . ILE A 1 89 ? -9.020 4.811 -16.234 1.00 84.75 89 ILE A O 1
ATOM 717 N N . ILE A 1 90 ? -8.276 4.755 -14.111 1.00 84.62 90 ILE A N 1
ATOM 718 C CA . ILE A 1 90 ? -7.321 3.656 -14.306 1.00 84.62 90 ILE A CA 1
ATOM 719 C C . ILE A 1 90 ? -8.004 2.447 -14.945 1.00 84.62 90 ILE A C 1
ATOM 721 O O . ILE A 1 90 ? -7.476 1.871 -15.894 1.00 84.62 90 ILE A O 1
ATOM 725 N N . PHE A 1 91 ? -9.174 2.063 -14.437 1.00 84.25 91 PHE A N 1
ATOM 726 C CA . PHE A 1 91 ? -9.870 0.885 -14.925 1.00 84.25 91 PHE A CA 1
ATOM 727 C C . PHE A 1 91 ? -10.502 1.108 -16.298 1.00 84.25 91 PHE A C 1
ATOM 729 O O . PHE A 1 91 ? -10.305 0.298 -17.197 1.00 84.25 91 PHE A O 1
ATOM 736 N N . LYS A 1 92 ? -11.267 2.191 -16.474 1.00 84.19 92 LYS A N 1
ATOM 737 C CA . LYS A 1 92 ? -12.063 2.430 -17.686 1.00 84.19 92 LYS A CA 1
ATOM 738 C C . LYS A 1 92 ? -11.228 2.868 -18.882 1.00 84.19 92 LYS A C 1
ATOM 740 O O . LYS A 1 92 ? -11.577 2.490 -19.993 1.00 84.19 92 LYS A O 1
ATOM 745 N N . ILE A 1 93 ? -10.175 3.650 -18.656 1.00 86.06 93 ILE A N 1
ATOM 746 C CA . ILE A 1 93 ? -9.377 4.268 -19.726 1.00 86.06 93 ILE A CA 1
ATOM 747 C C . ILE A 1 93 ? -8.040 3.544 -19.921 1.00 86.06 93 ILE A C 1
ATOM 749 O O . ILE A 1 93 ? -7.521 3.525 -21.029 1.00 86.06 93 ILE A O 1
ATOM 753 N N . GLY A 1 94 ? -7.486 2.917 -18.879 1.00 84.00 94 GLY A N 1
ATOM 754 C CA . GLY A 1 94 ? -6.217 2.192 -18.978 1.00 84.00 94 GLY A CA 1
ATOM 755 C C . GLY A 1 94 ? -6.407 0.688 -19.127 1.00 84.00 94 GLY A C 1
ATOM 756 O O . GLY A 1 94 ? -6.243 0.111 -20.197 1.00 84.00 94 GLY A O 1
ATOM 757 N N . ILE A 1 95 ? -6.762 0.053 -18.015 1.00 84.56 95 ILE A N 1
ATOM 758 C CA . ILE A 1 95 ? -6.700 -1.396 -17.846 1.00 84.56 95 ILE A CA 1
ATOM 759 C C . ILE A 1 95 ? -7.699 -2.133 -18.755 1.00 84.56 95 ILE A C 1
ATOM 761 O O . ILE A 1 95 ? -7.316 -2.996 -19.541 1.00 84.56 95 ILE A O 1
ATOM 765 N N . LYS A 1 96 ? -8.987 -1.773 -18.691 1.00 84.38 96 LYS A N 1
ATOM 766 C CA . LYS A 1 96 ? -10.044 -2.440 -19.460 1.00 84.38 96 LYS A CA 1
ATOM 767 C C . LYS A 1 96 ? -9.796 -2.411 -20.978 1.00 84.38 96 LYS A C 1
ATOM 769 O O . LYS A 1 96 ? -9.881 -3.477 -21.586 1.00 84.38 96 LYS A O 1
ATOM 774 N N . PRO A 1 97 ? -9.506 -1.260 -21.618 1.00 86.06 97 PRO A N 1
ATOM 775 C CA . PRO A 1 97 ? -9.235 -1.243 -23.054 1.00 86.06 97 PRO A CA 1
ATOM 776 C C . PRO A 1 97 ? -7.947 -1.990 -23.416 1.00 86.06 97 PRO A C 1
ATOM 778 O O . PRO A 1 97 ? -7.918 -2.650 -24.450 1.00 86.06 97 PRO A O 1
ATOM 781 N N . PHE A 1 98 ? -6.917 -1.959 -22.564 1.00 86.31 98 PHE A N 1
ATOM 782 C CA . PHE A 1 98 ? -5.692 -2.732 -22.781 1.00 86.31 98 PHE A CA 1
ATOM 783 C C . PHE A 1 98 ? -5.952 -4.246 -22.790 1.00 86.31 98 PHE A C 1
ATOM 785 O O . PHE A 1 98 ? -5.511 -4.938 -23.705 1.00 86.31 98 PHE A O 1
ATOM 792 N N . VAL A 1 99 ? -6.717 -4.752 -21.821 1.00 85.25 99 VAL A N 1
ATOM 793 C CA . VAL A 1 99 ? -7.100 -6.172 -21.747 1.00 85.25 99 VAL A CA 1
ATOM 794 C C . VAL A 1 99 ? -7.947 -6.589 -22.945 1.00 85.25 99 VAL A C 1
ATOM 796 O O . VAL A 1 99 ? -7.718 -7.650 -23.513 1.00 85.25 99 VAL A O 1
ATOM 799 N N . ILE A 1 100 ? -8.902 -5.752 -23.364 1.00 85.88 100 ILE A N 1
ATOM 800 C CA . ILE A 1 100 ? -9.733 -6.028 -24.546 1.00 85.88 100 ILE A CA 1
ATOM 801 C C . ILE A 1 100 ? -8.883 -6.053 -25.824 1.00 85.88 100 ILE A C 1
ATOM 803 O O . ILE A 1 100 ? -9.115 -6.896 -26.685 1.00 85.88 100 ILE A O 1
ATOM 807 N N . LYS A 1 101 ? -7.890 -5.163 -25.950 1.00 87.56 101 LYS A N 1
ATOM 808 C CA . LYS A 1 101 ? -6.982 -5.126 -27.106 1.00 87.56 101 LYS A CA 1
ATOM 809 C C . LYS A 1 101 ? -6.093 -6.375 -27.202 1.00 87.56 101 LYS A C 1
ATOM 811 O O . LYS A 1 101 ? -5.757 -6.771 -28.309 1.00 87.56 101 LYS A O 1
ATOM 816 N N . ASN A 1 102 ? -5.747 -6.988 -26.070 1.00 86.19 102 ASN A N 1
ATOM 817 C CA . ASN A 1 102 ? -4.917 -8.198 -25.979 1.00 86.19 102 ASN A CA 1
ATOM 818 C C . ASN A 1 102 ? -5.756 -9.409 -25.519 1.00 86.19 102 ASN A C 1
ATOM 820 O O . ASN A 1 102 ? -5.366 -10.170 -24.632 1.00 86.19 102 ASN A O 1
ATOM 824 N N . ALA A 1 103 ? -6.976 -9.542 -26.046 1.00 81.06 103 ALA A N 1
ATOM 825 C CA . ALA A 1 103 ? -7.948 -10.524 -25.565 1.00 81.06 103 ALA A CA 1
ATOM 826 C C . ALA A 1 103 ? -7.467 -11.984 -25.661 1.00 81.06 103 ALA A C 1
ATOM 828 O O . ALA A 1 103 ? -7.895 -12.817 -24.862 1.00 81.06 103 ALA A O 1
ATOM 829 N N . ASP A 1 104 ? -6.569 -12.275 -26.600 1.00 84.88 104 ASP A N 1
ATOM 830 C CA . ASP A 1 104 ? -5.890 -13.559 -26.786 1.00 84.88 104 ASP A CA 1
ATOM 831 C C . ASP A 1 104 ? -5.066 -13.968 -25.554 1.00 84.88 104 ASP A C 1
ATOM 833 O O . ASP A 1 104 ? -5.132 -15.115 -25.115 1.00 84.88 104 ASP A O 1
ATOM 837 N N . GLN A 1 105 ? -4.366 -13.017 -24.932 1.00 84.88 105 GLN A N 1
ATOM 838 C CA . GLN A 1 105 ? -3.522 -13.254 -23.753 1.00 84.88 105 GLN A CA 1
ATOM 839 C C . GLN A 1 105 ? -4.306 -13.193 -22.436 1.00 84.88 105 GLN A C 1
ATOM 841 O O . GLN A 1 105 ? -3.901 -13.773 -21.428 1.00 84.88 105 GLN A O 1
ATOM 846 N N . TYR A 1 106 ? -5.445 -12.497 -22.429 1.00 82.56 106 TYR A N 1
ATOM 847 C CA . TYR A 1 106 ? -6.231 -12.226 -21.221 1.00 82.56 106 TYR A CA 1
ATOM 848 C C . TYR A 1 106 ? -7.629 -12.863 -21.232 1.00 82.56 106 TYR A C 1
ATOM 850 O O . TYR A 1 106 ? -8.505 -12.450 -20.464 1.00 82.56 106 TYR A O 1
ATOM 858 N N . GLY A 1 107 ? -7.849 -13.903 -22.044 1.00 81.75 107 GLY A N 1
ATOM 859 C CA . GLY A 1 107 ? -9.151 -14.567 -22.189 1.00 81.75 107 GLY A CA 1
ATOM 860 C C . GLY A 1 107 ? -9.789 -14.983 -20.856 1.00 81.75 107 GLY A C 1
ATOM 861 O O . GLY A 1 107 ? -10.978 -14.750 -20.632 1.00 81.75 107 GLY A O 1
ATOM 862 N N . GLY A 1 108 ? -8.989 -15.481 -19.905 1.00 82.50 108 GLY A N 1
ATOM 863 C CA . GLY A 1 108 ? -9.466 -15.824 -18.558 1.00 82.50 108 GLY A CA 1
ATOM 864 C C . GLY A 1 108 ? -10.009 -14.626 -17.764 1.00 82.50 108 GLY A C 1
ATOM 865 O O . GLY A 1 108 ? -10.997 -14.749 -17.040 1.00 82.50 108 GLY A O 1
ATOM 866 N N . VAL A 1 109 ? -9.418 -13.438 -17.927 1.00 81.06 109 VAL A N 1
ATOM 867 C CA . VAL A 1 109 ? -9.886 -12.205 -17.272 1.00 81.06 109 VAL A CA 1
ATOM 868 C C . VAL A 1 109 ? -11.196 -11.727 -17.893 1.00 81.06 109 VAL A C 1
ATOM 870 O O . VAL A 1 109 ? -12.117 -11.360 -17.162 1.00 81.06 109 VAL A O 1
ATOM 873 N N . ILE A 1 110 ? -11.295 -11.772 -19.223 1.00 82.62 110 ILE A N 1
ATOM 874 C CA . ILE A 1 110 ? -12.489 -11.353 -19.965 1.00 82.62 110 ILE A CA 1
ATOM 875 C C . ILE A 1 110 ? -13.675 -12.265 -19.641 1.00 82.62 110 ILE A C 1
ATOM 877 O O . ILE A 1 110 ? -14.767 -11.769 -19.360 1.00 82.62 110 ILE A O 1
ATOM 881 N N . ASN A 1 111 ? -13.464 -13.582 -19.615 1.00 83.75 111 ASN A N 1
ATOM 882 C CA . ASN A 1 111 ? -14.507 -14.550 -19.274 1.00 83.75 111 ASN A CA 1
ATOM 883 C C . ASN A 1 111 ? -15.030 -14.336 -17.847 1.00 83.75 111 ASN A C 1
ATOM 885 O O . ASN A 1 111 ? -16.239 -14.315 -17.629 1.00 83.75 111 ASN A O 1
ATOM 889 N N . HIS A 1 112 ? -14.135 -14.068 -16.893 1.00 81.56 112 HIS A N 1
ATOM 890 C CA . HIS A 1 112 ? -14.507 -13.728 -15.517 1.00 81.56 112 HIS A CA 1
ATOM 891 C C . HIS A 1 112 ? -15.271 -12.401 -15.393 1.00 81.56 112 HIS A C 1
ATOM 893 O O . HIS A 1 112 ? -16.072 -12.223 -14.479 1.00 81.56 112 HIS A O 1
ATOM 899 N N . TRP A 1 113 ? -15.017 -11.427 -16.270 1.00 82.56 113 TRP A N 1
ATOM 900 C CA . TRP A 1 113 ? -15.818 -10.200 -16.299 1.00 82.56 113 TRP A CA 1
ATOM 901 C C . TRP A 1 113 ? -17.216 -10.441 -16.845 1.00 82.56 113 TRP A C 1
ATOM 903 O O . TRP A 1 113 ? -18.163 -9.885 -16.300 1.00 82.56 113 TRP A O 1
ATOM 913 N N . LYS A 1 114 ? -17.342 -11.268 -17.886 1.00 80.00 114 LYS A N 1
ATOM 914 C CA . LYS A 1 114 ? -18.636 -11.622 -18.477 1.00 80.00 114 LYS A CA 1
ATOM 915 C C . LYS A 1 114 ? -19.509 -12.432 -17.521 1.00 80.00 114 LYS A C 1
ATOM 917 O O . LYS A 1 114 ? -20.702 -12.200 -17.493 1.00 80.00 114 LYS A O 1
ATOM 922 N N . SER A 1 115 ? -18.929 -13.317 -16.708 1.00 79.81 115 SER A N 1
ATOM 923 C CA . SER A 1 115 ? -19.688 -14.130 -15.743 1.00 79.81 115 SER A CA 1
ATOM 924 C C . SER A 1 115 ? -20.206 -13.365 -14.518 1.00 79.81 115 SER A C 1
ATOM 926 O O . SER A 1 115 ? -20.937 -13.931 -13.710 1.00 79.81 115 SER A O 1
ATOM 928 N N . LYS A 1 116 ? -19.799 -12.101 -14.340 1.00 63.72 116 LYS A N 1
ATOM 929 C CA . LYS A 1 116 ? -20.249 -11.215 -13.252 1.00 63.72 116 LYS A CA 1
ATOM 930 C C . LYS A 1 116 ? -21.216 -10.115 -13.711 1.00 63.72 116 LYS A C 1
ATOM 932 O O . LYS A 1 116 ? -21.538 -9.245 -12.901 1.00 63.72 116 LYS A O 1
ATOM 937 N N . ILE A 1 117 ? -21.595 -10.120 -14.989 1.00 53.53 117 ILE A N 1
ATOM 938 C CA . ILE A 1 117 ? -22.673 -9.305 -15.568 1.00 53.53 117 ILE A CA 1
ATOM 939 C C . ILE A 1 117 ? -23.922 -10.178 -15.585 1.00 53.53 117 ILE A C 1
ATOM 941 O O . ILE A 1 117 ? -24.984 -9.641 -15.214 1.00 53.53 117 ILE A O 1
#

InterPro domains:
  IPR029039 Flavoprotein-like superfamily [G3DSA:3.40.50.360] (1-117)

Sequence (117 aa):
MEQLLRGKYAISVATYENHGGRDSAKILNRLLSHSGAIISGTIISRKKSESSSKENYQLSKNIHKLADKLYEDIKGKRKYIFQPIKHFIIFKIGIKPFVIKNADQYGGVINHWKSKI

Radius of gyration: 17.83 Å; chains: 1; bounding box: 46×27×46 Å

Organism: NCBI:txid2652291